Protein AF-H3H9G8-F1 (afdb_monomer)

pLDDT: mean 80.3, std 16.96, range [36.94, 97.06]

Nearest PDB structures (foldseek):
  1cnt-assembly2_3  TM=3.634E-01  e=1.433E+00  Homo sapiens
  4xkt-assembly1_E-2  TM=3.387E-01  e=6.934E+00  Escherichia coli
  4xkt-assembly1_G-2  TM=3.361E-01  e=8.210E+00  Escherichia coli

Mean predicted aligned error: 11.04 Å

Secondary structure (DSSP, 8-state):
-----TT--SHHHHHHHHHHHHHHHHHHHHHHHHHSS--HHHHHHHHHHHHHHHHHHHHHHHHSPPPPPPTTS---TTTTHHHHHHHHHHHHHHHTS-HHHHHHHHHHHHHHHHHHHHHHHHH-THHHHHHHHHHS---TT---GGG-TTSSS--

InterPro domains:
  IPR029485 Cationic amino acid transporter, C-terminal [PF13906] (74-124)

Sequence (155 aa):
MVRMRKESPSLAPKLIGVMVGSAWLAAFLYQIGYSNEGHTWCLVLAIIFLVITVAVCFVMYFKCPQEAQSSENFTAPLVPFIPTIAVLANFYLAAQISYTGIYTSCAWLAASVIFYFCYGYKHSAGRTGWSALMSLPRDSTLRSPMISDKKQLQE

Organism: Phytophthora ramorum (NCBI:txid164328)

Solvent-accessible surface area (backbone atoms only — not comparable to full-atom values): 9208 Å² total; per-residue (Å²): 133,86,82,68,62,92,81,58,71,69,60,57,64,50,50,50,50,52,30,54,52,24,30,43,49,15,25,42,30,36,41,46,18,69,75,66,67,73,39,61,67,37,40,53,51,13,51,52,27,43,50,48,25,54,51,44,45,53,49,43,56,76,70,47,85,78,80,82,83,53,95,90,61,93,72,78,75,63,73,53,58,52,61,51,53,54,53,40,52,52,32,39,56,58,44,69,48,52,71,69,56,50,54,53,50,52,52,51,51,52,52,50,50,52,50,48,53,64,51,37,73,79,67,42,64,69,80,66,46,5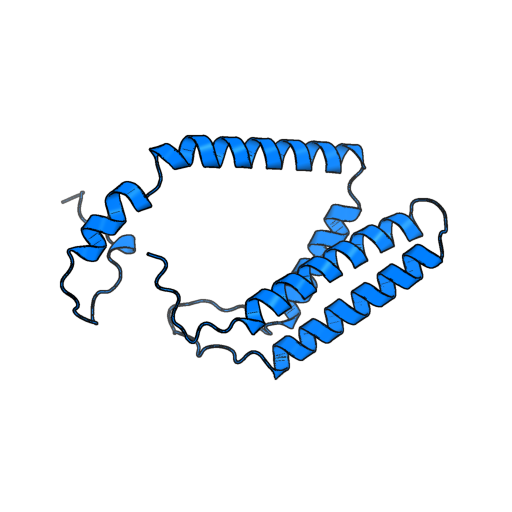1,66,55,61,71,66,51,77,93,58,97,77,72,73,70,68,91,77,62,84,82,79,76,86,82,124

Foldseek 3Di:
DPPDPPPDPPPVVVLVVLLLVLLLLLLQLCLCCPPVDPPVVSNVSSVVSVVSNVVSQVVCVPPPDDDDDDPVDDDDPPPPVVVSVVSNVVSNVLNPDDPVVNVVVVVVVVVVVVVCVVVCVVVPPVVPVPVVVVPDDPDPPDPDCPVPPPPPPPD

Structure (mmCIF, N/CA/C/O backbone):
data_AF-H3H9G8-F1
#
_entry.id   AF-H3H9G8-F1
#
loop_
_atom_site.group_PDB
_atom_site.id
_atom_site.type_symbol
_atom_site.label_atom_id
_atom_site.label_alt_id
_atom_site.label_comp_id
_atom_site.label_asym_id
_atom_site.label_entity_id
_atom_site.label_seq_id
_atom_site.pdbx_PDB_ins_code
_atom_site.Cartn_x
_atom_site.Cartn_y
_atom_site.Cartn_z
_atom_site.occupancy
_atom_site.B_iso_or_equiv
_atom_site.auth_seq_id
_atom_site.auth_comp_id
_atom_site.auth_asym_id
_atom_site.auth_atom_id
_atom_site.pdbx_PDB_model_num
ATOM 1 N N . MET A 1 1 ? -3.513 8.325 28.297 1.00 37.09 1 MET A N 1
ATOM 2 C CA . MET A 1 1 ? -3.936 6.947 28.636 1.00 37.09 1 MET A CA 1
ATOM 3 C C . MET A 1 1 ? -4.709 6.365 27.463 1.00 37.09 1 MET A C 1
ATOM 5 O O . MET A 1 1 ? -5.869 6.696 27.266 1.00 37.09 1 MET A O 1
ATOM 9 N N . VAL A 1 2 ? -4.040 5.556 26.643 1.00 42.97 2 VAL A N 1
ATOM 10 C CA . VAL A 1 2 ? -4.644 4.830 25.520 1.00 42.97 2 VAL A CA 1
ATOM 11 C C . VAL A 1 2 ? -5.421 3.653 26.108 1.00 42.97 2 VAL A C 1
ATOM 13 O O . VAL A 1 2 ? -4.836 2.651 26.509 1.00 42.97 2 VAL A O 1
ATOM 16 N N . ARG A 1 3 ? -6.743 3.788 26.235 1.00 48.00 3 ARG A N 1
ATOM 17 C CA . ARG A 1 3 ? -7.614 2.699 26.694 1.00 48.00 3 ARG A CA 1
ATOM 18 C C . ARG A 1 3 ? -7.929 1.791 25.502 1.00 48.00 3 ARG A C 1
ATOM 20 O O . ARG A 1 3 ? -9.066 1.717 25.054 1.00 48.00 3 ARG A O 1
ATOM 27 N N . MET A 1 4 ? -6.906 1.141 24.946 1.00 48.69 4 MET A N 1
ATOM 28 C CA . MET A 1 4 ? -7.126 0.067 23.974 1.00 48.69 4 MET A CA 1
ATOM 29 C C . MET A 1 4 ? -7.820 -1.066 24.723 1.00 48.69 4 MET A C 1
ATOM 31 O O . 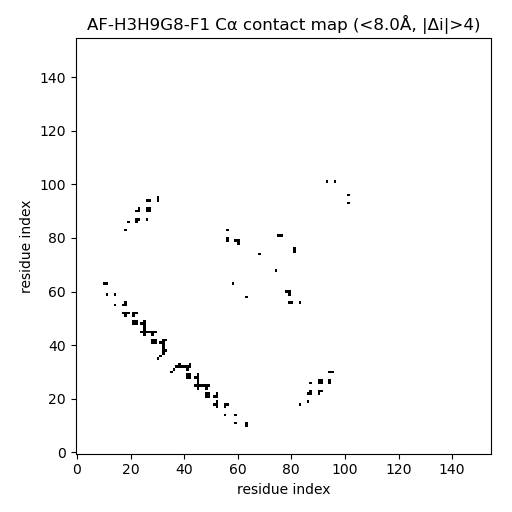MET A 1 4 ? -7.290 -1.585 25.708 1.00 48.69 4 MET A O 1
ATOM 35 N N . ARG A 1 5 ? -9.038 -1.411 24.295 1.00 52.38 5 ARG A N 1
ATOM 36 C CA . ARG A 1 5 ? -9.728 -2.628 24.733 1.00 52.38 5 ARG A CA 1
ATOM 37 C C . ARG A 1 5 ? -8.730 -3.788 24.593 1.00 52.38 5 ARG A C 1
ATOM 39 O O . ARG A 1 5 ? -8.167 -3.965 23.516 1.00 52.38 5 ARG A O 1
ATOM 46 N N . LYS A 1 6 ? -8.480 -4.546 25.672 1.00 53.22 6 LYS A N 1
ATOM 47 C CA . LYS A 1 6 ? -7.522 -5.678 25.677 1.00 53.22 6 LYS A CA 1
ATOM 48 C C . LYS A 1 6 ? -7.853 -6.746 24.622 1.00 53.22 6 LYS A C 1
ATOM 50 O O . LYS A 1 6 ? -6.967 -7.477 24.209 1.00 53.22 6 LYS A O 1
ATOM 55 N N . GLU A 1 7 ? -9.097 -6.768 24.154 1.00 55.94 7 GLU A N 1
ATOM 56 C CA . GLU A 1 7 ? -9.617 -7.659 23.114 1.00 55.94 7 GLU A CA 1
ATOM 57 C C . GLU A 1 7 ? -9.707 -6.990 21.732 1.00 55.94 7 GLU A C 1
ATOM 59 O O . GLU A 1 7 ? -10.529 -7.371 20.905 1.00 55.94 7 GLU A O 1
ATOM 64 N N . SER A 1 8 ? -8.910 -5.948 21.465 1.00 54.44 8 SER A N 1
ATOM 65 C CA . SER A 1 8 ? -8.863 -5.371 20.119 1.00 54.44 8 SER A CA 1
ATOM 66 C C . SER A 1 8 ? -8.328 -6.420 19.133 1.00 54.44 8 SER A C 1
ATOM 68 O O . SER A 1 8 ? -7.264 -6.998 19.399 1.00 54.44 8 SER A O 1
ATOM 70 N N . PRO A 1 9 ? -9.019 -6.686 18.007 1.00 68.12 9 PRO A N 1
ATOM 71 C CA . PRO A 1 9 ? -8.588 -7.670 17.024 1.00 68.12 9 PRO A CA 1
ATOM 72 C C . PRO A 1 9 ? -7.283 -7.201 16.377 1.00 68.12 9 PRO A C 1
ATOM 74 O O . PRO A 1 9 ? -7.278 -6.503 15.371 1.00 68.12 9 PRO A O 1
ATOM 77 N N . SER A 1 10 ? -6.144 -7.587 16.957 1.00 79.38 10 SER A N 1
ATOM 78 C CA . SER A 1 10 ? -4.816 -7.167 16.487 1.00 79.38 10 SER A CA 1
ATOM 79 C C . SER A 1 10 ? -4.425 -7.795 15.146 1.00 79.38 10 SER A C 1
ATOM 81 O O . SER A 1 10 ? -3.498 -7.325 14.489 1.00 79.38 10 SER A O 1
ATOM 83 N N . LEU A 1 11 ? -5.136 -8.849 14.733 1.00 83.12 11 LEU A N 1
ATOM 84 C CA . LEU A 1 11 ? -4.907 -9.563 13.481 1.00 83.12 11 LEU A CA 1
ATOM 85 C C . LEU A 1 11 ? -5.412 -8.778 12.265 1.00 83.12 11 LEU A C 1
ATOM 87 O O . LEU A 1 11 ? -4.690 -8.677 11.279 1.00 83.12 11 LEU A O 1
ATOM 91 N N . ALA A 1 12 ? -6.598 -8.171 12.347 1.00 84.06 12 ALA A N 1
ATOM 92 C CA . ALA A 1 12 ? -7.195 -7.423 11.240 1.00 84.06 12 ALA A CA 1
ATOM 93 C C . ALA A 1 12 ? -6.314 -6.260 10.724 1.00 84.06 12 ALA A C 1
ATOM 95 O O . ALA A 1 12 ? -6.003 -6.252 9.534 1.00 84.06 12 ALA A O 1
ATOM 96 N N . PRO A 1 13 ? -5.817 -5.320 11.559 1.00 89.25 13 PRO A N 1
ATOM 97 C CA . PRO A 1 13 ? -4.976 -4.224 11.077 1.00 89.25 13 PRO A CA 1
ATOM 98 C C . PRO A 1 13 ? -3.631 -4.713 10.528 1.00 89.25 13 PRO A C 1
ATOM 100 O O . PRO A 1 13 ? -3.104 -4.120 9.590 1.00 89.25 13 PRO A O 1
ATOM 103 N N . LYS A 1 14 ? -3.087 -5.819 11.058 1.00 90.69 14 LYS A N 1
ATOM 104 C CA . LYS A 1 14 ? -1.867 -6.436 10.520 1.00 90.69 14 LYS A CA 1
ATOM 105 C C . LYS A 1 14 ? -2.103 -7.004 9.122 1.00 90.69 14 LYS A C 1
ATOM 107 O O . LYS A 1 14 ? -1.318 -6.722 8.224 1.00 90.69 14 LYS A O 1
ATOM 112 N N . LEU A 1 15 ? -3.187 -7.760 8.929 1.00 91.12 15 LEU A N 1
ATOM 113 C CA . LEU A 1 15 ? -3.553 -8.326 7.626 1.00 91.12 15 LEU A CA 1
ATOM 114 C C . LEU A 1 15 ? -3.835 -7.227 6.596 1.00 91.12 15 LEU A C 1
ATOM 116 O O . LEU A 1 15 ? -3.340 -7.313 5.477 1.00 91.12 15 LEU A O 1
ATOM 120 N N . ILE A 1 16 ? -4.532 -6.157 6.993 1.00 92.44 16 ILE A N 1
ATOM 121 C CA . ILE A 1 16 ? -4.757 -4.984 6.136 1.00 92.44 16 ILE A CA 1
ATOM 122 C C . ILE A 1 16 ? -3.421 -4.349 5.735 1.00 92.44 16 ILE A C 1
ATOM 124 O O . ILE A 1 16 ? -3.205 -4.084 4.556 1.00 92.44 16 ILE A O 1
ATOM 128 N N . GLY A 1 17 ? -2.502 -4.148 6.685 1.00 93.69 17 GLY A N 1
ATOM 129 C CA . GLY A 1 17 ? -1.175 -3.598 6.399 1.00 93.69 17 GLY A CA 1
ATOM 130 C C . GLY A 1 17 ? -0.379 -4.455 5.410 1.00 93.69 17 GLY A C 1
ATOM 131 O O . GLY A 1 17 ? 0.178 -3.925 4.450 1.00 93.69 17 GLY A O 1
ATOM 132 N N . VAL A 1 18 ? -0.380 -5.780 5.593 1.00 94.75 18 VAL A N 1
ATOM 133 C CA . VAL A 1 18 ? 0.276 -6.721 4.667 1.00 94.75 18 VAL A CA 1
ATOM 134 C C . VAL A 1 18 ? -0.385 -6.690 3.286 1.00 94.75 18 VAL A C 1
ATOM 136 O O . VAL A 1 18 ? 0.316 -6.659 2.275 1.00 94.75 18 VAL A O 1
ATOM 139 N N . MET A 1 19 ? -1.717 -6.657 3.219 1.00 95.56 19 MET A N 1
ATOM 140 C CA . MET A 1 19 ? -2.464 -6.576 1.960 1.00 95.56 19 MET A CA 1
ATOM 141 C C . MET A 1 19 ? -2.126 -5.294 1.191 1.00 95.56 19 MET A C 1
ATOM 143 O O . MET A 1 19 ? -1.790 -5.356 0.014 1.00 95.56 19 MET A O 1
ATOM 147 N N . VAL A 1 20 ? -2.170 -4.136 1.854 1.00 96.25 20 VAL A N 1
ATOM 148 C CA . VAL A 1 20 ? -1.885 -2.833 1.232 1.00 96.25 20 VAL A CA 1
ATOM 149 C C . VAL A 1 20 ? -0.420 -2.745 0.800 1.00 96.25 20 VAL A C 1
ATOM 151 O O . VAL A 1 20 ? -0.140 -2.318 -0.318 1.00 96.25 20 VAL A O 1
ATOM 154 N N . GLY A 1 21 ? 0.514 -3.192 1.646 1.00 96.44 21 GLY A N 1
ATOM 155 C CA . GLY A 1 21 ? 1.942 -3.194 1.322 1.00 96.44 21 GLY A CA 1
ATOM 156 C C . GLY A 1 21 ? 2.285 -4.117 0.151 1.00 96.44 21 GLY A C 1
ATOM 157 O O . GLY A 1 21 ? 3.010 -3.711 -0.754 1.00 96.44 21 GLY A O 1
ATOM 158 N N . SER A 1 22 ? 1.724 -5.331 0.126 1.00 95.94 22 SER A N 1
ATOM 159 C CA . SER A 1 22 ? 1.906 -6.259 -1.001 1.00 95.94 22 SER A CA 1
ATOM 160 C C . SER A 1 22 ? 1.267 -5.738 -2.291 1.00 95.94 22 SER A C 1
ATOM 162 O O . SER A 1 22 ? 1.899 -5.834 -3.338 1.00 95.94 22 SER A O 1
ATOM 164 N N . ALA A 1 23 ? 0.090 -5.105 -2.224 1.00 96.06 23 ALA A N 1
ATOM 165 C CA . ALA A 1 23 ? -0.562 -4.503 -3.389 1.00 96.06 23 ALA A CA 1
ATOM 166 C C . ALA A 1 23 ? 0.260 -3.345 -3.981 1.00 96.06 23 ALA A C 1
ATOM 168 O O . ALA A 1 23 ? 0.400 -3.243 -5.200 1.00 96.06 23 ALA A O 1
ATOM 169 N N . TRP A 1 24 ? 0.839 -2.498 -3.124 1.00 96.44 24 TRP A N 1
ATOM 170 C CA . TRP A 1 24 ? 1.736 -1.421 -3.546 1.00 96.44 24 TRP A CA 1
ATOM 171 C C . TRP A 1 24 ? 2.990 -1.969 -4.237 1.00 96.44 24 TRP A C 1
ATOM 173 O O . TRP A 1 24 ? 3.313 -1.547 -5.348 1.00 96.44 24 TRP A O 1
ATOM 183 N N . LEU A 1 25 ? 3.655 -2.960 -3.629 1.00 95.75 25 LEU A N 1
ATOM 184 C CA . LEU A 1 25 ? 4.828 -3.610 -4.222 1.00 95.75 25 LEU A CA 1
ATOM 185 C C . LEU A 1 25 ? 4.490 -4.282 -5.556 1.00 95.75 25 LEU A C 1
ATOM 187 O O . LEU A 1 25 ? 5.228 -4.103 -6.520 1.00 95.75 25 LEU A O 1
ATOM 191 N N . ALA A 1 26 ? 3.368 -5.002 -5.640 1.00 95.38 26 ALA A N 1
ATOM 192 C CA . ALA A 1 26 ? 2.924 -5.644 -6.874 1.00 95.38 26 ALA A CA 1
ATOM 193 C C . ALA A 1 26 ? 2.743 -4.626 -8.011 1.00 95.38 26 ALA A C 1
ATOM 195 O O . ALA A 1 26 ? 3.267 -4.835 -9.104 1.00 95.38 26 ALA A O 1
ATOM 196 N N . ALA A 1 27 ? 2.061 -3.506 -7.749 1.00 94.00 27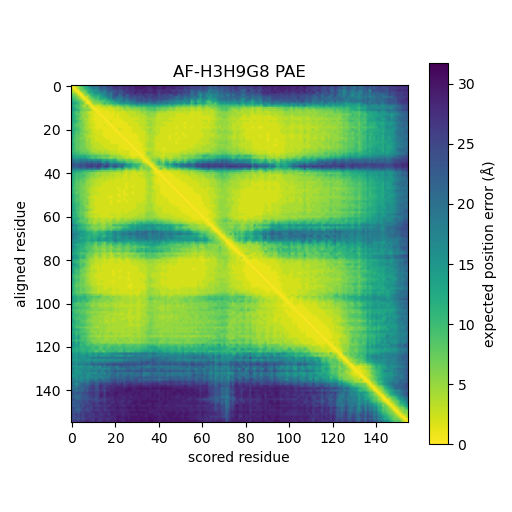 ALA A N 1
ATOM 197 C CA . ALA A 1 27 ? 1.798 -2.476 -8.752 1.00 94.00 27 ALA A CA 1
ATOM 198 C C . ALA A 1 27 ? 3.077 -1.775 -9.245 1.00 94.00 27 ALA A C 1
ATOM 200 O O . ALA A 1 27 ? 3.278 -1.631 -10.452 1.00 94.00 27 ALA A O 1
ATOM 201 N N . PHE A 1 28 ? 3.965 -1.370 -8.331 1.00 92.62 28 PHE A N 1
ATOM 202 C CA . PHE A 1 28 ? 5.201 -0.671 -8.697 1.00 92.62 28 PHE A CA 1
ATOM 203 C C . PHE A 1 28 ? 6.222 -1.600 -9.366 1.00 92.62 28 PHE A C 1
ATOM 205 O O . PHE A 1 28 ? 6.843 -1.209 -10.354 1.00 92.62 28 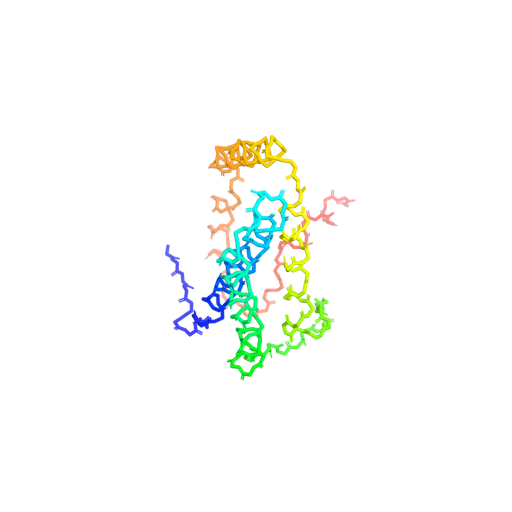PHE A O 1
ATOM 212 N N . LEU A 1 29 ? 6.368 -2.845 -8.895 1.00 93.00 29 LEU A N 1
ATOM 213 C CA . LEU A 1 29 ? 7.252 -3.831 -9.531 1.00 93.00 29 LEU A CA 1
ATOM 214 C C . LEU A 1 29 ? 6.750 -4.238 -10.918 1.00 93.00 29 LEU A C 1
ATOM 216 O O . LEU A 1 29 ? 7.562 -4.411 -11.826 1.00 93.00 29 LEU A O 1
ATOM 220 N N . TYR A 1 30 ? 5.429 -4.344 -11.098 1.00 92.12 30 TYR A N 1
ATOM 221 C CA . TYR A 1 30 ? 4.830 -4.577 -12.409 1.00 92.12 30 TYR A CA 1
ATOM 222 C C . TYR A 1 30 ? 5.176 -3.445 -13.382 1.00 92.12 30 TYR A C 1
ATOM 224 O O . TYR A 1 30 ? 5.641 -3.711 -14.489 1.00 92.12 30 TYR A O 1
ATOM 232 N N . GLN A 1 31 ? 5.023 -2.187 -12.955 1.00 90.44 31 GLN A N 1
ATOM 233 C CA . GLN A 1 31 ? 5.333 -1.039 -13.806 1.00 90.44 31 GLN A CA 1
ATOM 234 C C . GLN A 1 31 ? 6.821 -0.972 -14.173 1.00 90.44 31 GLN A C 1
ATOM 236 O O . GLN A 1 31 ? 7.154 -0.765 -15.340 1.00 90.44 31 GLN A O 1
ATOM 241 N N . ILE A 1 32 ? 7.715 -1.188 -13.202 1.00 87.94 32 ILE A N 1
ATOM 242 C CA . ILE A 1 32 ? 9.166 -1.204 -13.436 1.00 87.94 32 ILE A CA 1
ATOM 243 C C . ILE A 1 32 ? 9.542 -2.346 -14.392 1.00 87.94 32 ILE A C 1
ATOM 245 O O . ILE A 1 32 ? 10.310 -2.134 -15.327 1.00 87.94 32 ILE A O 1
ATOM 249 N N . GLY A 1 33 ? 8.980 -3.542 -14.192 1.00 87.12 33 GLY A N 1
ATOM 250 C CA . GLY A 1 33 ? 9.264 -4.713 -15.023 1.00 87.12 33 GLY A CA 1
ATOM 251 C C . GLY A 1 33 ? 8.726 -4.612 -16.453 1.00 87.12 33 GLY A C 1
ATOM 252 O O . GLY A 1 33 ? 9.363 -5.121 -17.373 1.00 87.12 33 GLY A O 1
ATOM 253 N N . TYR A 1 34 ? 7.577 -3.959 -16.654 1.00 84.12 34 TYR A N 1
ATOM 254 C CA . TYR A 1 34 ? 6.943 -3.841 -17.971 1.00 84.12 34 TYR A CA 1
ATOM 255 C C . TYR A 1 34 ? 7.441 -2.628 -18.773 1.00 84.12 34 TYR A C 1
ATOM 257 O O . TYR A 1 34 ? 7.695 -2.749 -19.969 1.00 84.12 34 TYR A O 1
ATOM 265 N N . SER A 1 35 ? 7.597 -1.461 -18.135 1.00 76.81 35 SER A N 1
ATOM 266 C CA . SER A 1 35 ? 7.852 -0.189 -18.833 1.00 76.81 35 SER A CA 1
ATOM 267 C C . SER A 1 35 ? 9.327 0.213 -18.916 1.00 76.81 35 SER A C 1
ATOM 269 O O . SER A 1 35 ? 9.668 1.049 -19.748 1.00 76.81 35 SER A O 1
ATOM 271 N N . ASN A 1 36 ? 10.190 -0.319 -18.047 1.00 68.19 36 ASN A N 1
ATOM 272 C CA . ASN A 1 36 ? 11.496 0.271 -17.733 1.00 68.19 36 ASN A CA 1
ATOM 273 C C . ASN A 1 36 ? 12.687 -0.643 -18.092 1.00 68.19 36 ASN A C 1
ATOM 275 O O . ASN A 1 36 ? 13.730 -0.548 -17.461 1.00 68.19 36 ASN A O 1
ATOM 279 N N . GLU A 1 37 ? 12.514 -1.488 -19.117 1.00 67.50 37 GLU A N 1
ATOM 280 C CA . GLU A 1 37 ? 13.431 -2.545 -19.592 1.00 67.50 37 GLU A CA 1
ATOM 281 C C . GLU A 1 37 ? 13.312 -3.892 -18.853 1.00 67.50 37 GLU A C 1
ATOM 283 O O . GLU A 1 37 ? 14.070 -4.205 -17.943 1.00 67.50 37 GLU A O 1
ATOM 288 N N . GLY A 1 38 ? 12.362 -4.727 -19.300 1.00 62.38 38 GLY A N 1
ATOM 289 C CA . GLY A 1 38 ? 12.505 -6.180 -19.527 1.00 62.38 38 GLY A CA 1
ATOM 290 C C . GLY A 1 38 ? 13.015 -7.095 -18.408 1.00 62.38 38 GLY A C 1
ATOM 291 O O . GLY A 1 38 ? 13.312 -8.264 -18.665 1.00 62.38 38 GLY A O 1
ATOM 292 N N . HIS A 1 39 ? 13.148 -6.618 -17.177 1.00 78.25 39 HIS A N 1
ATOM 293 C CA . HIS A 1 39 ? 13.629 -7.407 -16.059 1.00 78.25 39 HIS A CA 1
ATOM 294 C C . HIS A 1 39 ? 12.562 -8.415 -15.627 1.00 78.25 39 HIS A C 1
ATOM 296 O O . HIS A 1 39 ? 11.707 -8.144 -14.784 1.00 78.25 39 HIS A O 1
ATOM 302 N N . THR A 1 40 ? 12.641 -9.618 -16.198 1.00 84.88 40 THR A N 1
ATOM 303 C CA . THR A 1 40 ? 11.749 -10.749 -15.901 1.00 84.88 40 THR A CA 1
ATOM 304 C C . THR A 1 40 ? 11.665 -11.044 -14.404 1.00 84.88 40 THR A C 1
ATOM 306 O O . THR A 1 40 ? 10.599 -11.404 -13.912 1.00 84.88 40 THR A O 1
ATOM 309 N N . TRP A 1 41 ? 12.747 -10.810 -13.655 1.00 88.62 41 TRP A N 1
ATOM 310 C CA . TRP A 1 41 ? 12.772 -10.958 -12.200 1.00 88.62 41 TRP A CA 1
ATOM 311 C C . TRP A 1 41 ? 11.802 -10.000 -11.483 1.00 88.62 41 TRP A C 1
ATOM 313 O O . TRP A 1 41 ? 11.119 -10.427 -10.554 1.00 88.62 41 TRP A O 1
ATOM 323 N N . CYS A 1 42 ? 11.660 -8.749 -11.942 1.00 90.75 42 CYS A N 1
ATOM 324 C CA . CYS A 1 42 ? 10.687 -7.794 -11.395 1.00 90.75 42 CYS A CA 1
ATOM 325 C C . CYS A 1 42 ? 9.249 -8.259 -11.634 1.00 90.75 42 CYS A C 1
ATOM 327 O O . CYS A 1 42 ? 8.413 -8.155 -10.738 1.00 90.75 42 CYS A O 1
ATOM 329 N N . LEU A 1 43 ? 8.963 -8.815 -12.816 1.00 90.19 43 LEU A N 1
ATOM 330 C CA . LEU A 1 43 ? 7.636 -9.348 -13.137 1.00 90.19 43 LEU A CA 1
ATOM 331 C C . LEU A 1 43 ? 7.307 -10.585 -12.296 1.00 90.19 43 LEU A C 1
ATOM 333 O O . LEU A 1 43 ? 6.200 -10.688 -11.771 1.00 90.19 43 LEU A O 1
ATOM 337 N N . VAL A 1 44 ? 8.270 -11.493 -12.108 1.00 92.88 44 VAL A N 1
ATOM 338 C CA . VAL A 1 44 ? 8.099 -12.658 -11.226 1.00 92.88 44 VAL A CA 1
ATOM 339 C C . VAL A 1 44 ? 7.798 -12.206 -9.796 1.00 92.88 44 VAL A C 1
ATOM 341 O O . VAL A 1 44 ? 6.851 -12.703 -9.187 1.00 92.88 44 VAL A O 1
ATOM 344 N N . LEU A 1 45 ? 8.533 -11.219 -9.271 1.00 93.69 45 LEU A N 1
ATOM 345 C CA . LEU A 1 45 ? 8.250 -10.656 -7.948 1.00 93.69 45 LEU A CA 1
ATOM 346 C C . LEU A 1 45 ? 6.874 -9.983 -7.882 1.00 93.69 45 LEU A C 1
ATOM 348 O O . LEU A 1 45 ? 6.153 -10.186 -6.906 1.00 93.69 45 LEU A O 1
ATOM 352 N N . ALA A 1 46 ? 6.476 -9.233 -8.911 1.00 93.88 46 ALA A N 1
ATOM 353 C CA . ALA A 1 46 ? 5.157 -8.607 -8.973 1.00 93.88 46 ALA A CA 1
ATOM 354 C C . ALA A 1 46 ? 4.027 -9.647 -8.898 1.00 93.88 46 ALA A C 1
ATOM 356 O O . ALA A 1 46 ? 3.073 -9.466 -8.140 1.00 93.88 46 ALA A O 1
ATOM 357 N N . ILE A 1 47 ? 4.165 -10.768 -9.616 1.00 94.31 47 ILE A N 1
ATOM 358 C CA . ILE A 1 47 ? 3.212 -11.886 -9.568 1.00 94.31 47 ILE A CA 1
ATOM 359 C C . ILE A 1 47 ? 3.178 -12.507 -8.167 1.00 94.31 47 ILE A C 1
ATOM 361 O O . ILE A 1 47 ? 2.094 -12.746 -7.638 1.00 94.31 47 ILE A O 1
ATOM 365 N N . ILE A 1 48 ? 4.334 -12.724 -7.531 1.00 96.44 48 ILE A N 1
ATOM 366 C CA . ILE A 1 48 ? 4.403 -13.259 -6.162 1.00 96.44 48 ILE A CA 1
ATOM 367 C C . ILE A 1 48 ? 3.654 -12.343 -5.186 1.00 96.44 48 ILE A C 1
ATOM 369 O O . ILE A 1 48 ? 2.817 -12.819 -4.417 1.00 96.44 48 ILE A O 1
ATOM 373 N N . PHE A 1 49 ? 3.898 -11.031 -5.232 1.00 96.06 49 PHE A N 1
ATOM 374 C CA . PHE A 1 49 ? 3.203 -10.081 -4.362 1.00 96.06 49 PHE A CA 1
ATOM 375 C C . PHE A 1 49 ? 1.702 -10.003 -4.653 1.00 96.06 49 PHE A C 1
ATOM 377 O O . PHE A 1 49 ? 0.918 -9.926 -3.710 1.00 96.06 49 PHE A O 1
ATOM 384 N N . LEU A 1 50 ? 1.289 -10.113 -5.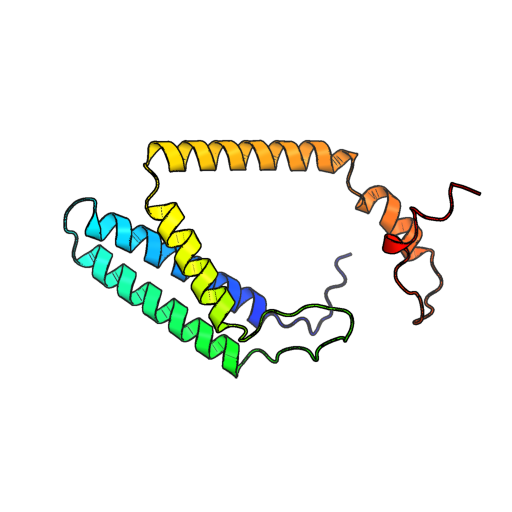917 1.00 95.50 50 LEU A N 1
ATOM 385 C CA . LEU A 1 50 ? -0.123 -10.175 -6.293 1.00 95.50 50 LEU A CA 1
ATOM 386 C C . LEU A 1 50 ? -0.807 -11.430 -5.726 1.00 95.50 50 LEU A C 1
ATOM 388 O O . LEU A 1 50 ? -1.890 -11.333 -5.146 1.00 95.50 50 LEU A O 1
ATOM 392 N N . VAL A 1 51 ? -0.156 -12.593 -5.812 1.00 96.69 51 VAL A N 1
ATOM 393 C CA . VAL A 1 51 ? -0.652 -13.838 -5.202 1.00 96.69 51 VAL A CA 1
ATOM 394 C C . VAL A 1 51 ? -0.759 -13.692 -3.682 1.00 96.69 51 VAL A C 1
ATOM 396 O O . VAL A 1 51 ? -1.765 -14.105 -3.106 1.00 96.69 51 VAL A O 1
ATOM 399 N N . ILE A 1 52 ? 0.219 -13.054 -3.030 1.00 96.06 52 ILE A N 1
ATOM 400 C CA . ILE A 1 52 ? 0.161 -12.754 -1.591 1.00 96.06 52 ILE A CA 1
ATOM 401 C C . ILE A 1 52 ? -1.035 -11.850 -1.272 1.00 96.06 52 ILE A C 1
ATOM 403 O O . ILE A 1 52 ? -1.778 -12.148 -0.337 1.00 96.06 52 ILE A O 1
ATOM 407 N N . THR A 1 53 ? -1.269 -10.783 -2.040 1.00 94.88 53 THR A N 1
ATOM 408 C CA . THR A 1 53 ? -2.423 -9.890 -1.842 1.00 94.88 53 THR A CA 1
ATOM 409 C C . THR A 1 53 ? -3.744 -10.656 -1.926 1.00 94.88 53 THR A C 1
ATOM 411 O O . THR A 1 53 ? -4.601 -10.504 -1.051 1.00 94.88 53 THR A O 1
ATOM 414 N N . VAL A 1 54 ? -3.900 -11.520 -2.934 1.00 95.19 54 VAL A N 1
ATOM 415 C CA . VAL A 1 54 ? -5.099 -12.355 -3.100 1.00 95.19 54 VAL A CA 1
ATOM 416 C C . VAL A 1 54 ? -5.238 -13.345 -1.940 1.00 95.19 54 VAL A C 1
ATOM 418 O O . VAL A 1 54 ? -6.310 -13.445 -1.344 1.00 95.19 54 VAL A O 1
ATOM 421 N N . ALA A 1 55 ? -4.158 -14.027 -1.554 1.00 95.31 55 ALA A N 1
ATOM 422 C CA . ALA A 1 55 ? -4.166 -14.967 -0.436 1.00 95.31 55 ALA A CA 1
ATOM 423 C C . ALA A 1 55 ? -4.558 -14.283 0.884 1.00 95.31 55 ALA A C 1
ATOM 425 O O . ALA A 1 55 ? -5.393 -14.803 1.624 1.00 95.31 55 ALA A O 1
ATOM 426 N N . VAL A 1 56 ? -4.017 -13.094 1.165 1.00 93.50 56 VAL A N 1
ATOM 427 C CA . VAL A 1 56 ? -4.364 -12.313 2.362 1.00 93.50 56 VAL A CA 1
ATOM 428 C C . VAL A 1 56 ? -5.826 -11.865 2.331 1.00 93.50 56 VAL A C 1
ATOM 430 O O . VAL A 1 56 ? -6.479 -11.915 3.371 1.00 93.50 56 VAL A O 1
ATOM 433 N N . CYS A 1 57 ? -6.371 -11.503 1.165 1.00 92.88 57 CYS A N 1
ATOM 434 C CA . CYS A 1 57 ? -7.795 -11.187 1.009 1.00 92.88 57 CYS A CA 1
ATOM 435 C C . CYS A 1 57 ? -8.687 -12.376 1.418 1.00 92.88 57 CYS A C 1
ATOM 437 O O . CYS A 1 57 ? -9.599 -12.217 2.232 1.00 92.88 57 CYS A O 1
ATOM 439 N N . PHE A 1 58 ? -8.369 -13.589 0.951 1.00 93.56 58 PHE A N 1
ATOM 440 C CA . PHE A 1 58 ? -9.079 -14.803 1.372 1.00 93.56 58 PHE A CA 1
ATOM 441 C C . PHE A 1 58 ? -8.893 -15.103 2.864 1.00 93.56 58 PHE A C 1
ATOM 443 O O . PHE A 1 58 ? -9.856 -15.431 3.554 1.00 93.56 58 PHE A O 1
ATOM 450 N N . VAL A 1 59 ? -7.679 -14.946 3.399 1.00 91.69 59 VAL A N 1
ATOM 451 C CA . VAL A 1 59 ? -7.421 -15.117 4.838 1.00 91.69 59 VAL A CA 1
ATOM 452 C C . VAL A 1 59 ? -8.253 -14.137 5.666 1.00 91.69 59 VAL A C 1
ATOM 454 O O . VAL A 1 59 ? -8.807 -14.537 6.689 1.00 91.69 59 VAL A O 1
ATOM 457 N N . MET A 1 60 ? -8.382 -12.882 5.230 1.00 88.94 60 MET A N 1
ATOM 458 C CA . MET A 1 60 ? -9.252 -11.899 5.876 1.00 88.94 60 MET A CA 1
ATOM 459 C C . MET A 1 60 ? -10.716 -12.330 5.819 1.00 88.94 60 MET A C 1
ATOM 461 O O . MET A 1 60 ? -11.383 -12.285 6.847 1.00 88.94 60 MET A O 1
ATOM 465 N N . TYR A 1 61 ? -11.196 -12.807 4.669 1.00 89.19 61 TYR A N 1
ATOM 466 C CA . TYR A 1 61 ? -12.574 -13.282 4.526 1.00 89.19 61 TYR A CA 1
ATOM 467 C C . TYR A 1 61 ? -12.911 -14.422 5.503 1.00 89.19 61 TYR A C 1
ATOM 469 O O . TYR A 1 61 ? -13.972 -14.410 6.119 1.00 89.19 61 TYR A O 1
ATOM 477 N N . PHE A 1 62 ? -11.998 -15.379 5.700 1.00 87.94 62 PHE A N 1
A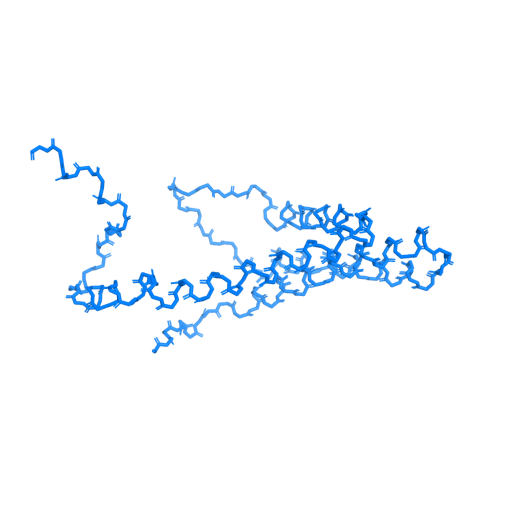TOM 478 C CA . PHE A 1 62 ? -12.246 -16.523 6.587 1.00 87.94 62 PHE A CA 1
ATOM 479 C C . PHE A 1 62 ? -11.946 -16.260 8.068 1.00 87.94 62 PHE A C 1
ATOM 481 O O . PHE A 1 62 ? -12.576 -16.870 8.931 1.00 87.94 62 PHE A O 1
ATOM 488 N N . LYS A 1 63 ? -10.952 -15.422 8.393 1.00 84.75 63 LYS A N 1
ATOM 489 C CA . LYS A 1 63 ? -10.464 -15.257 9.778 1.00 84.75 63 LYS A CA 1
ATOM 490 C C . LYS A 1 63 ? -10.922 -13.967 10.453 1.00 84.75 63 LYS A C 1
ATOM 492 O O . LYS A 1 63 ? -10.793 -13.873 11.673 1.00 84.75 63 LYS A O 1
ATOM 497 N N . CYS A 1 64 ? -11.403 -12.974 9.707 1.00 81.81 64 CYS A N 1
ATOM 498 C CA . CYS A 1 64 ? -11.889 -11.723 10.281 1.00 81.81 64 CYS A CA 1
ATOM 499 C C . CYS A 1 64 ? -13.424 -11.723 10.288 1.00 81.81 64 CYS A C 1
ATOM 501 O O . CYS A 1 64 ? -14.022 -11.535 9.230 1.00 81.81 64 CYS A O 1
ATOM 503 N N . PRO A 1 65 ? -14.071 -11.923 11.452 1.00 75.56 65 PRO A N 1
ATOM 504 C CA . PRO A 1 65 ? -15.520 -11.817 11.543 1.00 75.56 65 PRO A CA 1
ATOM 505 C C . PRO A 1 65 ? -15.951 -10.387 11.207 1.00 75.56 65 PRO A C 1
ATOM 507 O O . PRO A 1 65 ? -15.340 -9.417 11.660 1.00 75.56 65 PRO A O 1
ATOM 510 N N . GLN A 1 66 ? -16.992 -10.265 10.388 1.00 74.69 66 GLN A N 1
ATOM 511 C CA . GLN A 1 66 ? -17.576 -8.975 10.054 1.00 74.69 66 GLN A CA 1
ATOM 512 C C . GLN A 1 66 ? -18.613 -8.610 11.117 1.00 74.69 66 GLN A C 1
ATOM 514 O O . GLN A 1 66 ? -19.512 -9.399 11.404 1.00 74.69 66 GLN A O 1
ATOM 519 N N . GLU A 1 67 ? -18.471 -7.426 11.713 1.00 72.19 67 GLU A N 1
ATOM 520 C CA . GLU A 1 67 ? -19.413 -6.936 12.721 1.00 72.19 67 GLU A CA 1
ATOM 521 C C . GLU A 1 67 ? -20.828 -6.804 12.140 1.00 72.19 67 GLU A C 1
ATOM 523 O O . GLU A 1 67 ? -21.023 -6.442 10.969 1.00 72.19 67 GLU A O 1
ATOM 528 N N . ALA A 1 68 ? -21.818 -7.110 12.981 1.00 64.44 68 ALA A N 1
ATOM 529 C CA . ALA A 1 68 ? -23.224 -7.046 12.613 1.00 64.44 68 ALA A CA 1
ATOM 530 C C . ALA A 1 68 ? -23.616 -5.615 12.216 1.00 64.44 68 ALA A C 1
ATOM 532 O O . ALA A 1 68 ? -23.216 -4.627 12.831 1.00 64.44 68 ALA A O 1
ATOM 533 N N . GLN A 1 69 ? -24.407 -5.524 11.153 1.00 64.81 69 GLN A N 1
ATOM 534 C CA . GLN A 1 69 ? -24.784 -4.268 10.520 1.00 64.81 69 GLN A CA 1
ATOM 535 C C . GLN A 1 69 ? -25.683 -3.446 11.454 1.00 64.81 69 GLN A C 1
ATOM 537 O O . GLN A 1 69 ? -26.772 -3.887 11.818 1.00 64.81 69 GLN A O 1
ATOM 542 N N . SER A 1 70 ? -25.262 -2.235 11.823 1.00 70.06 70 SER A N 1
ATOM 543 C CA . SER A 1 70 ? -26.166 -1.251 12.425 1.00 70.06 70 SER A CA 1
ATOM 544 C C . SER A 1 70 ? -27.026 -0.626 11.326 1.00 70.06 70 SER A C 1
ATOM 546 O O . SER A 1 70 ? -26.472 -0.158 10.331 1.00 70.06 70 SER A O 1
ATOM 548 N N . SER A 1 71 ? -28.343 -0.545 11.522 1.00 69.44 71 SER A N 1
ATOM 549 C CA . SER A 1 71 ? -29.298 -0.013 10.533 1.00 69.44 71 SER A CA 1
ATOM 550 C C . SER A 1 71 ? -29.045 1.441 10.110 1.00 69.44 71 SER A C 1
ATOM 552 O O . SER A 1 71 ? -29.568 1.867 9.086 1.00 69.44 71 SER A O 1
ATOM 554 N N . GLU A 1 72 ? -28.241 2.196 10.866 1.00 77.06 72 GLU A N 1
ATOM 555 C CA . GLU A 1 72 ? -27.896 3.591 10.560 1.00 77.06 72 GLU A CA 1
ATOM 556 C C . GLU A 1 72 ? -26.623 3.754 9.702 1.00 77.06 72 GLU A C 1
ATOM 558 O O . GLU A 1 72 ? -26.336 4.869 9.272 1.00 77.06 72 GLU A O 1
ATOM 563 N N . ASN A 1 73 ? -25.861 2.684 9.420 1.00 77.56 73 ASN A N 1
ATOM 564 C CA . ASN A 1 73 ? -24.581 2.784 8.703 1.00 77.56 73 ASN A CA 1
ATOM 565 C C . ASN A 1 73 ? -24.604 2.071 7.3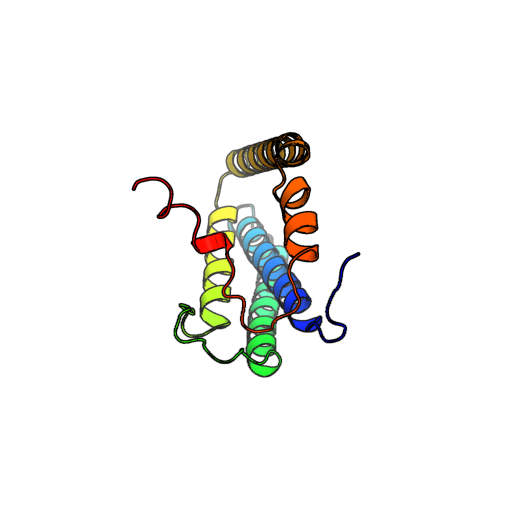46 1.00 77.56 73 ASN A C 1
ATOM 567 O O . ASN A 1 73 ? -25.040 0.928 7.226 1.00 77.56 73 ASN A O 1
ATOM 571 N N . PHE A 1 74 ? -24.066 2.740 6.323 1.00 78.88 74 PHE A N 1
ATOM 572 C CA . PHE A 1 74 ? -23.809 2.131 5.021 1.00 78.88 74 PHE A CA 1
ATOM 573 C C . PHE A 1 74 ? -22.543 1.267 5.076 1.00 78.88 74 PHE A C 1
ATOM 575 O O . PHE A 1 74 ? -21.488 1.735 5.510 1.00 78.88 74 PHE A O 1
ATOM 582 N N . THR A 1 75 ? -22.629 0.040 4.562 1.00 76.62 75 THR A N 1
ATOM 583 C CA . THR A 1 75 ? -21.487 -0.874 4.437 1.00 76.62 75 THR A CA 1
ATOM 584 C C . THR A 1 75 ? -21.288 -1.263 2.983 1.00 76.62 75 THR A C 1
ATOM 586 O O . THR A 1 75 ? -22.243 -1.555 2.264 1.00 76.62 75 THR A O 1
ATOM 589 N N . ALA A 1 76 ? -20.026 -1.297 2.551 1.00 80.75 76 ALA A N 1
ATOM 590 C CA . ALA A 1 76 ? -19.680 -1.767 1.220 1.00 80.75 76 ALA A CA 1
ATOM 591 C C . ALA A 1 76 ? -20.126 -3.232 1.033 1.00 80.75 76 ALA A C 1
ATOM 593 O O . ALA A 1 76 ? -19.856 -4.069 1.901 1.00 80.75 76 ALA A O 1
ATOM 594 N N . PRO A 1 77 ? -20.779 -3.578 -0.088 1.00 82.94 77 PRO A N 1
ATOM 595 C CA . PRO A 1 77 ? -21.080 -4.969 -0.392 1.00 82.94 77 PRO A CA 1
ATOM 596 C C . PRO A 1 77 ? -19.777 -5.746 -0.648 1.00 82.94 77 PRO A C 1
ATOM 598 O O . PRO A 1 77 ? -18.818 -5.202 -1.194 1.00 82.94 77 PRO A O 1
ATOM 601 N N . LEU A 1 78 ? -19.753 -7.033 -0.278 1.00 85.50 78 LEU A N 1
ATOM 602 C CA . LEU A 1 78 ? -18.659 -7.972 -0.586 1.00 85.50 78 LEU A CA 1
ATOM 603 C C . LEU A 1 78 ? -17.279 -7.577 -0.013 1.00 85.50 78 LEU A C 1
ATOM 605 O O . LEU A 1 78 ? -16.247 -7.705 -0.677 1.00 85.50 78 LEU A O 1
ATOM 609 N N . VAL A 1 79 ? -17.239 -7.120 1.241 1.00 86.62 79 VAL A N 1
ATOM 610 C CA . VAL A 1 79 ? -15.983 -7.006 2.004 1.00 86.62 79 VAL A CA 1
ATOM 611 C C . VAL A 1 79 ? -15.435 -8.419 2.262 1.00 86.62 79 VAL A C 1
ATOM 613 O O . VAL A 1 79 ? -16.210 -9.292 2.649 1.00 86.62 79 VAL A O 1
ATOM 616 N N . PRO A 1 80 ? -14.128 -8.684 2.065 1.00 89.06 80 PRO A N 1
ATOM 617 C CA . PRO A 1 80 ? -13.033 -7.750 1.770 1.00 89.06 80 PRO A CA 1
ATOM 618 C C . PRO A 1 80 ? -12.679 -7.577 0.278 1.00 89.06 80 PRO A C 1
ATOM 620 O O . PRO A 1 80 ? -11.809 -6.769 -0.033 1.00 89.06 80 PRO A O 1
ATOM 623 N N . PHE A 1 81 ? -13.347 -8.276 -0.644 1.00 91.88 81 PHE A N 1
ATOM 624 C CA . PHE A 1 81 ? -12.965 -8.345 -2.063 1.00 91.88 81 PHE A CA 1
ATOM 625 C C . PHE A 1 81 ? -13.016 -6.998 -2.792 1.00 91.88 81 PHE A C 1
ATOM 627 O O . PHE A 1 81 ? -12.043 -6.612 -3.442 1.00 91.88 81 PHE A O 1
ATOM 634 N N . ILE A 1 82 ? -14.128 -6.266 -2.667 1.00 92.50 82 ILE A N 1
ATOM 635 C CA . ILE A 1 82 ? -14.293 -4.964 -3.335 1.00 92.50 82 ILE A CA 1
ATOM 636 C C . ILE A 1 82 ? -13.237 -3.953 -2.850 1.00 92.50 82 ILE A C 1
ATOM 638 O O . ILE A 1 82 ? -12.553 -3.368 -3.695 1.00 92.50 82 ILE A O 1
ATOM 642 N N . PRO A 1 83 ? -13.011 -3.784 -1.529 1.00 92.31 83 PRO A N 1
ATOM 643 C CA . PRO A 1 83 ? -11.897 -2.983 -1.030 1.00 92.31 83 PRO A CA 1
ATOM 644 C C . PRO A 1 83 ? -10.522 -3.408 -1.565 1.00 92.31 83 PRO A C 1
ATOM 646 O O . PRO A 1 83 ? -9.721 -2.543 -1.913 1.00 92.31 83 PRO A O 1
ATOM 649 N N . THR A 1 84 ? -10.232 -4.710 -1.668 1.00 93.44 84 THR A N 1
ATOM 650 C CA . THR A 1 84 ? -8.941 -5.189 -2.194 1.00 93.44 84 THR A CA 1
ATOM 651 C C . THR A 1 84 ? -8.735 -4.785 -3.655 1.00 93.44 84 THR A C 1
ATOM 653 O O . THR A 1 84 ? -7.661 -4.292 -4.003 1.00 93.44 84 THR A O 1
ATOM 656 N N . ILE A 1 85 ? -9.760 -4.931 -4.501 1.00 94.62 85 ILE A N 1
ATOM 657 C CA . ILE A 1 85 ? -9.696 -4.523 -5.914 1.00 94.62 85 ILE A CA 1
ATOM 658 C C . ILE A 1 85 ? -9.487 -3.009 -6.027 1.00 94.62 85 ILE A C 1
ATOM 660 O O . ILE A 1 85 ? -8.650 -2.565 -6.811 1.00 94.62 85 ILE A O 1
ATOM 664 N N . ALA A 1 86 ? -10.192 -2.217 -5.213 1.00 95.06 86 ALA A N 1
ATOM 665 C CA . ALA A 1 86 ? -10.049 -0.762 -5.204 1.00 95.06 86 ALA A CA 1
ATOM 666 C C . ALA A 1 86 ? -8.622 -0.318 -4.835 1.00 95.06 86 ALA A C 1
ATOM 668 O O . ALA A 1 86 ? -8.062 0.571 -5.475 1.00 95.06 86 ALA A O 1
ATOM 669 N N . VAL A 1 87 ? -8.004 -0.965 -3.840 1.00 95.94 87 VAL A N 1
ATOM 670 C CA . VAL A 1 87 ? -6.607 -0.700 -3.459 1.00 95.94 87 VAL A CA 1
ATOM 671 C C . VAL A 1 87 ? -5.646 -1.052 -4.598 1.00 95.94 87 VAL A C 1
ATOM 673 O O . VAL A 1 87 ? -4.761 -0.255 -4.909 1.00 95.94 87 VAL A O 1
ATOM 676 N N . LEU A 1 88 ? -5.831 -2.208 -5.244 1.00 95.12 88 LEU A N 1
ATOM 677 C CA . LEU A 1 88 ? -4.977 -2.640 -6.353 1.00 95.12 88 LEU A CA 1
ATOM 678 C C . LEU A 1 88 ? -5.069 -1.674 -7.543 1.00 95.12 88 LEU A C 1
ATOM 680 O O . LEU A 1 88 ? -4.042 -1.252 -8.070 1.00 95.12 88 LEU A O 1
ATOM 684 N N . ALA A 1 89 ? -6.286 -1.277 -7.921 1.00 96.00 89 ALA A N 1
ATOM 685 C CA . ALA A 1 89 ? -6.519 -0.318 -8.995 1.00 96.00 89 ALA A CA 1
ATOM 686 C C . ALA A 1 89 ? -5.878 1.045 -8.688 1.00 96.00 89 ALA A C 1
ATOM 688 O O . ALA A 1 89 ? -5.176 1.596 -9.534 1.00 96.00 89 ALA A O 1
ATOM 689 N N . ASN A 1 90 ? -6.046 1.561 -7.467 1.00 95.81 90 ASN A N 1
ATOM 690 C CA . ASN A 1 90 ? -5.459 2.842 -7.070 1.00 95.81 90 ASN A CA 1
ATOM 691 C C . ASN A 1 90 ? -3.928 2.822 -7.121 1.00 95.81 90 ASN A C 1
ATOM 693 O O . ASN A 1 90 ? -3.325 3.763 -7.636 1.00 95.81 90 ASN A O 1
ATOM 697 N N . PHE A 1 91 ? -3.285 1.761 -6.624 1.00 95.50 91 PHE A N 1
ATOM 698 C CA . PHE A 1 91 ? -1.828 1.662 -6.705 1.00 95.50 91 PHE A CA 1
ATOM 699 C C . PHE A 1 91 ? -1.327 1.437 -8.126 1.00 95.50 91 PHE A C 1
ATOM 701 O O . PHE A 1 91 ? -0.288 1.986 -8.479 1.00 95.50 91 PHE A O 1
ATOM 708 N N . TYR A 1 92 ? -2.062 0.693 -8.951 1.00 93.38 92 TYR A N 1
ATOM 709 C CA . TYR A 1 92 ? -1.731 0.535 -10.365 1.00 93.38 92 TYR A CA 1
ATOM 710 C C . TYR A 1 92 ? -1.773 1.872 -11.114 1.00 93.38 92 TYR A C 1
ATOM 712 O O . TYR A 1 92 ? -0.852 2.187 -11.865 1.00 93.38 92 TYR A O 1
ATOM 720 N N . LEU A 1 93 ? -2.798 2.693 -10.868 1.00 93.06 93 LEU A N 1
ATOM 721 C CA . LEU A 1 93 ? -2.881 4.043 -11.429 1.00 93.06 93 LEU A CA 1
ATOM 722 C C . LEU A 1 93 ? -1.757 4.943 -10.905 1.00 93.06 93 LEU A C 1
ATOM 724 O O . LEU A 1 93 ? -1.135 5.657 -11.685 1.00 93.06 93 LEU A O 1
ATOM 728 N N . ALA A 1 94 ? -1.458 4.881 -9.605 1.00 93.19 94 ALA A N 1
ATOM 729 C CA . ALA A 1 94 ? -0.362 5.646 -9.016 1.00 93.19 94 ALA A CA 1
ATOM 730 C C . ALA A 1 94 ? 1.006 5.256 -9.604 1.00 93.19 94 ALA A C 1
ATOM 732 O O . ALA A 1 94 ? 1.836 6.129 -9.846 1.00 93.19 94 ALA A O 1
ATOM 733 N N . ALA A 1 95 ? 1.229 3.965 -9.865 1.00 91.69 95 ALA A N 1
ATOM 734 C CA . ALA A 1 95 ? 2.460 3.463 -10.464 1.00 91.69 95 ALA A CA 1
ATOM 735 C C . ALA A 1 95 ? 2.646 3.933 -11.918 1.00 91.69 95 ALA A C 1
ATOM 737 O O . ALA A 1 95 ? 3.779 4.104 -12.351 1.00 91.69 95 ALA A O 1
ATOM 738 N N . GLN A 1 96 ? 1.566 4.187 -12.663 1.00 91.88 96 GLN A N 1
ATOM 739 C CA . GLN A 1 96 ? 1.639 4.668 -14.049 1.00 91.88 96 GLN A CA 1
ATOM 740 C C . GLN A 1 96 ? 2.003 6.151 -14.198 1.00 91.88 96 GLN A C 1
ATOM 742 O O . GLN A 1 96 ? 2.291 6.601 -15.308 1.00 91.88 96 GLN A O 1
ATOM 747 N N . ILE A 1 97 ? 1.975 6.930 -13.116 1.00 91.75 97 ILE A N 1
ATOM 748 C CA . ILE A 1 97 ? 2.338 8.349 -13.163 1.00 91.75 97 ILE A CA 1
ATOM 749 C C . ILE A 1 97 ? 3.834 8.478 -13.494 1.00 91.75 97 ILE A C 1
ATOM 751 O O . ILE A 1 97 ? 4.653 7.646 -13.110 1.00 91.75 97 ILE A O 1
ATOM 755 N N . SER A 1 98 ? 4.210 9.545 -14.205 1.00 90.75 98 SER A N 1
ATOM 756 C CA . SER A 1 98 ? 5.618 9.834 -14.487 1.00 90.75 98 SER A CA 1
ATOM 757 C C . SER A 1 98 ? 6.439 9.959 -13.198 1.00 90.75 98 SER A C 1
ATOM 759 O O . SER A 1 98 ? 5.939 10.415 -12.167 1.00 90.75 98 SER A O 1
ATOM 761 N N . TYR A 1 99 ? 7.733 9.633 -13.262 1.00 87.75 99 TYR A N 1
ATOM 762 C CA . TYR A 1 99 ? 8.631 9.752 -12.107 1.00 87.75 99 TYR A CA 1
ATOM 763 C C . TYR A 1 99 ? 8.571 11.147 -11.469 1.00 87.75 99 TYR A C 1
ATOM 765 O O . TYR A 1 99 ? 8.403 11.271 -10.258 1.00 87.75 99 TYR A O 1
ATOM 773 N N . THR A 1 100 ? 8.597 12.209 -12.281 1.00 91.81 100 THR A N 1
ATOM 774 C CA . THR A 1 100 ? 8.442 13.597 -11.814 1.00 91.81 100 THR A CA 1
ATOM 775 C C . THR A 1 100 ? 7.105 13.831 -11.101 1.00 91.81 100 THR A C 1
ATOM 777 O O . THR A 1 100 ? 7.064 14.515 -10.076 1.00 91.81 100 THR A O 1
ATOM 780 N N . GLY A 1 101 ? 6.012 13.246 -11.600 1.00 92.56 101 GLY A N 1
ATOM 781 C CA . GLY A 1 101 ? 4.692 13.326 -10.971 1.00 92.56 101 GLY A CA 1
ATOM 782 C C . GLY A 1 101 ? 4.634 12.622 -9.612 1.00 92.56 101 GLY A C 1
ATOM 783 O O . GLY A 1 101 ? 4.040 13.143 -8.668 1.00 92.56 101 GLY A O 1
ATOM 784 N N . ILE A 1 102 ? 5.312 11.483 -9.470 1.00 91.25 102 ILE A N 1
ATOM 785 C CA . ILE A 1 102 ? 5.407 10.765 -8.192 1.00 91.25 102 ILE A CA 1
ATOM 786 C C . ILE A 1 102 ? 6.193 11.601 -7.173 1.00 91.25 102 ILE A C 1
ATOM 788 O O . ILE A 1 102 ? 5.700 11.836 -6.069 1.00 91.25 102 ILE A O 1
ATOM 792 N N . TYR A 1 103 ? 7.370 12.124 -7.541 1.00 93.44 103 TYR A N 1
ATOM 793 C CA . TYR A 1 103 ? 8.185 12.941 -6.630 1.00 93.44 103 TYR A CA 1
ATOM 794 C C . TYR A 1 103 ? 7.463 14.210 -6.165 1.00 93.44 103 TYR A C 1
ATOM 796 O O . TYR A 1 103 ? 7.484 14.531 -4.976 1.00 93.44 103 TYR A O 1
ATOM 804 N N . THR A 1 104 ? 6.794 14.917 -7.079 1.00 94.56 104 THR A N 1
ATOM 805 C CA . THR A 1 104 ? 6.018 16.123 -6.741 1.00 94.56 104 THR A CA 1
ATOM 806 C C . THR A 1 104 ? 4.819 15.801 -5.849 1.00 94.56 104 THR A C 1
ATOM 808 O O . THR A 1 104 ? 4.588 16.511 -4.870 1.00 94.56 104 THR A O 1
ATOM 811 N N . SER A 1 105 ? 4.118 14.691 -6.103 1.00 92.12 105 SER A N 1
ATOM 812 C CA . SER A 1 105 ? 3.023 14.215 -5.245 1.00 92.12 105 SER A CA 1
ATOM 813 C C . SER A 1 105 ? 3.515 13.872 -3.837 1.00 92.12 105 SER A C 1
ATOM 815 O O . SER A 1 105 ? 2.914 14.294 -2.850 1.00 92.12 105 SER A O 1
ATOM 817 N N . CYS A 1 106 ? 4.644 13.167 -3.716 1.00 93.88 106 CYS A N 1
ATOM 818 C CA . CYS A 1 106 ? 5.255 12.853 -2.424 1.00 93.88 106 CYS A CA 1
ATOM 819 C C . CYS A 1 106 ? 5.705 14.113 -1.670 1.00 93.88 106 CYS A C 1
ATOM 821 O O . CYS A 1 106 ? 5.462 14.219 -0.467 1.00 93.88 106 CYS A O 1
ATOM 823 N N . ALA A 1 107 ? 6.314 15.082 -2.360 1.00 95.88 107 ALA A N 1
ATOM 824 C CA . ALA A 1 107 ? 6.714 16.355 -1.760 1.00 95.88 107 ALA A CA 1
ATOM 825 C C . ALA A 1 107 ? 5.499 17.142 -1.242 1.00 95.88 107 ALA A C 1
ATOM 827 O O . ALA A 1 107 ? 5.522 17.662 -0.124 1.00 95.88 107 ALA A O 1
ATOM 828 N N . TRP A 1 108 ? 4.410 17.172 -2.014 1.00 96.75 108 TR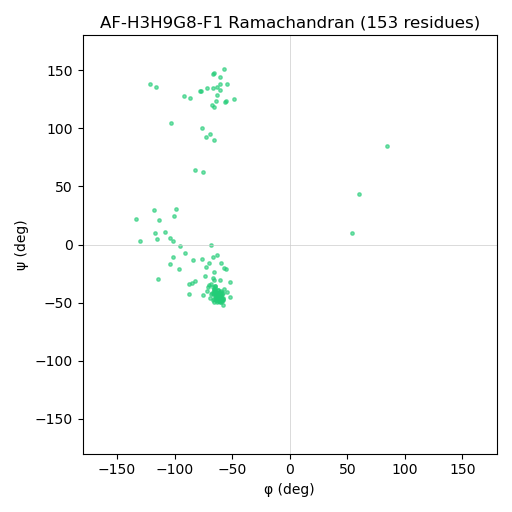P A N 1
ATOM 829 C CA . TRP A 1 108 ? 3.167 17.823 -1.610 1.00 96.75 108 TRP A CA 1
ATOM 830 C C . TRP A 1 108 ? 2.501 17.133 -0.413 1.00 96.75 108 TRP A C 1
ATOM 832 O O . TRP A 1 108 ? 2.052 17.803 0.521 1.00 96.75 108 TRP A O 1
ATOM 842 N N . LEU A 1 109 ? 2.479 15.797 -0.396 1.00 95.44 109 LEU A N 1
ATOM 843 C CA . LEU A 1 109 ? 1.991 15.019 0.745 1.00 95.44 109 LEU A CA 1
ATOM 844 C C . LEU A 1 109 ? 2.818 15.306 2.004 1.00 95.44 109 LEU A C 1
ATOM 846 O O . LEU A 1 109 ? 2.241 15.558 3.060 1.00 95.44 109 LEU A O 1
ATOM 850 N N . ALA A 1 110 ? 4.149 15.342 1.898 1.00 95.75 110 ALA A N 1
ATOM 851 C CA . ALA A 1 110 ? 5.024 15.671 3.022 1.00 95.75 110 ALA A CA 1
ATOM 852 C C . ALA A 1 110 ? 4.761 17.088 3.559 1.00 95.75 110 ALA A C 1
ATOM 854 O O . ALA A 1 110 ? 4.603 17.270 4.769 1.00 95.75 110 ALA A O 1
ATOM 855 N N . ALA A 1 111 ? 4.635 18.079 2.671 1.00 97.06 111 ALA A N 1
ATOM 856 C CA . ALA A 1 111 ? 4.305 19.450 3.055 1.00 97.06 111 ALA A CA 1
ATOM 857 C C . ALA A 1 111 ? 2.933 19.537 3.748 1.00 97.06 111 ALA A C 1
ATOM 859 O O . ALA A 1 111 ? 2.800 20.181 4.790 1.00 97.06 111 ALA A O 1
ATOM 860 N N . SER A 1 112 ? 1.933 18.827 3.217 1.00 95.38 112 SER A N 1
ATOM 861 C CA . SER A 1 112 ? 0.580 18.760 3.784 1.00 95.38 112 SER A CA 1
ATOM 862 C C . SER A 1 112 ? 0.576 18.144 5.183 1.00 95.38 112 SER A C 1
ATOM 864 O O . SER A 1 112 ? -0.095 18.648 6.082 1.00 95.38 112 SER A O 1
ATOM 866 N N . VAL A 1 113 ? 1.357 17.081 5.393 1.00 95.38 113 VAL A N 1
ATOM 867 C CA . VAL A 1 113 ? 1.506 16.421 6.696 1.00 95.38 113 VAL A CA 1
ATOM 868 C C . VAL A 1 113 ? 2.149 17.360 7.717 1.00 95.38 113 VAL A C 1
ATOM 870 O O . VAL A 1 113 ? 1.634 17.492 8.829 1.00 95.38 113 VAL A O 1
ATOM 873 N N . ILE A 1 114 ? 3.230 18.054 7.347 1.00 96.25 114 ILE A N 1
ATOM 874 C CA . ILE A 1 114 ? 3.894 19.032 8.225 1.00 96.25 114 ILE A CA 1
ATOM 875 C C . ILE A 1 114 ? 2.916 20.144 8.609 1.00 96.25 114 ILE A C 1
ATOM 877 O O . ILE A 1 114 ? 2.743 20.434 9.794 1.00 96.25 114 ILE A O 1
ATOM 881 N N . PHE A 1 115 ? 2.225 20.720 7.624 1.00 95.62 115 PHE A N 1
ATOM 882 C CA . PHE A 1 115 ? 1.221 21.753 7.862 1.00 95.62 115 PHE A CA 1
ATOM 883 C C . PHE A 1 115 ? 0.112 21.264 8.803 1.00 95.62 115 PHE A C 1
ATOM 885 O O . PHE A 1 115 ? -0.215 21.947 9.778 1.00 95.62 115 PHE A O 1
ATOM 892 N N . TYR A 1 116 ? -0.422 20.063 8.560 1.00 92.56 116 TYR A N 1
ATOM 893 C CA . TYR A 1 116 ? -1.466 19.468 9.388 1.00 92.56 116 TYR A CA 1
ATOM 894 C C . TYR A 1 116 ? -1.013 19.274 10.837 1.00 92.56 116 TYR A C 1
ATOM 896 O O . TYR A 1 116 ? -1.752 19.631 11.752 1.00 92.56 116 TYR A O 1
ATOM 904 N N . PHE A 1 117 ? 0.200 18.768 11.077 1.00 91.06 117 PHE A N 1
ATOM 905 C CA . PHE A 1 117 ? 0.706 18.598 12.440 1.00 91.06 117 PHE A CA 1
ATOM 906 C C . PHE A 1 117 ? 0.975 19.936 13.140 1.00 91.06 117 PHE A C 1
ATOM 908 O O . PHE A 1 117 ? 0.595 20.098 14.302 1.00 91.06 117 PHE A O 1
ATOM 915 N N . CYS A 1 118 ? 1.568 20.913 12.447 1.00 92.38 118 CYS A N 1
ATOM 916 C CA . CYS A 1 118 ? 1.819 22.243 13.006 1.00 92.38 118 CYS A CA 1
ATOM 917 C C . CYS A 1 118 ? 0.516 22.966 13.381 1.00 92.38 118 CYS A C 1
ATOM 919 O O . CYS A 1 118 ? 0.407 23.518 14.480 1.00 92.38 118 CYS A O 1
ATOM 921 N N . TYR A 1 119 ? -0.484 22.945 12.498 1.00 90.56 119 TYR A N 1
ATOM 922 C CA . TYR A 1 119 ? -1.796 23.536 12.763 1.00 90.56 119 TYR A CA 1
ATOM 923 C C . TYR A 1 119 ? -2.571 22.738 13.824 1.00 90.56 119 TYR A C 1
ATOM 925 O O . TYR A 1 119 ? -3.095 23.297 14.794 1.00 90.56 119 TYR A O 1
ATOM 933 N N . GLY A 1 120 ? -2.577 21.412 13.685 1.00 86.94 120 GLY A N 1
ATOM 934 C CA . GLY A 1 120 ? -3.259 20.472 14.567 1.00 86.94 120 GLY A CA 1
ATOM 935 C C . GLY A 1 120 ? -2.766 20.534 16.009 1.00 86.94 120 GLY A C 1
ATOM 936 O O . GLY A 1 120 ? -3.573 20.372 16.921 1.00 86.94 120 GLY A O 1
ATOM 937 N N . TYR A 1 121 ? -1.494 20.863 16.259 1.00 83.75 121 TYR A N 1
ATOM 938 C CA . TYR A 1 121 ? -0.998 21.054 17.627 1.00 83.75 121 TYR A CA 1
ATOM 939 C C . TYR A 1 121 ? -1.793 22.123 18.398 1.00 83.75 121 TYR A C 1
ATOM 941 O O . TYR A 1 121 ? -2.087 21.953 19.582 1.00 83.75 121 TYR A O 1
ATOM 949 N N . LYS A 1 122 ? -2.192 23.210 17.724 1.00 80.38 122 LYS A N 1
ATOM 950 C CA . LYS A 1 122 ? -2.986 24.286 18.336 1.00 80.38 122 LYS A CA 1
ATOM 951 C C . LYS A 1 122 ? -4.494 24.034 18.263 1.00 80.38 122 LYS A C 1
ATOM 953 O O . LYS A 1 122 ? -5.199 24.427 19.189 1.00 80.38 122 LYS A O 1
ATOM 958 N N . HIS A 1 123 ? -4.976 23.393 17.198 1.00 81.19 123 HIS A N 1
ATOM 959 C CA . HIS A 1 123 ? -6.408 23.259 16.890 1.00 81.19 123 HIS A CA 1
ATOM 960 C C . HIS A 1 123 ? -6.988 21.845 17.088 1.00 81.19 123 HIS A C 1
ATOM 962 O O . HIS A 1 123 ? -8.111 21.572 16.672 1.00 81.19 123 HIS A O 1
ATOM 968 N N . SER A 1 124 ? -6.248 20.925 17.716 1.00 77.62 124 SER A N 1
ATOM 969 C CA . SER A 1 124 ? -6.737 19.565 17.958 1.00 77.62 124 SER A CA 1
ATOM 970 C C . SER A 1 124 ? -7.953 19.567 18.885 1.00 77.62 124 SER A C 1
ATOM 972 O O . SER A 1 124 ? -7.873 20.003 20.036 1.00 77.62 124 SER A O 1
ATOM 974 N N . ALA A 1 125 ? -9.057 18.981 18.413 1.00 68.62 125 ALA A N 1
ATOM 975 C CA . ALA A 1 125 ? -10.280 18.756 19.188 1.00 68.62 125 ALA A CA 1
ATOM 976 C C . ALA A 1 125 ? -10.034 17.961 20.487 1.00 68.62 125 ALA A C 1
ATOM 978 O O . ALA A 1 125 ? -10.804 18.055 21.443 1.00 68.62 125 ALA A O 1
ATOM 979 N N . GLY A 1 126 ? -8.924 17.217 20.565 1.00 66.06 126 GLY A N 1
ATOM 980 C CA . GLY A 1 126 ? -8.530 16.523 21.786 1.00 66.06 126 GLY A CA 1
ATOM 981 C C . GLY A 1 126 ? -8.157 17.462 22.942 1.00 66.06 126 GLY A C 1
ATOM 982 O O . GLY A 1 126 ? -8.257 17.079 24.103 1.00 66.06 126 GLY A O 1
ATOM 983 N N . ARG A 1 127 ? -7.755 18.708 22.682 1.00 64.44 127 ARG A N 1
ATOM 984 C CA . ARG A 1 127 ? -7.333 19.610 23.765 1.00 64.44 127 ARG A CA 1
ATOM 985 C C . ARG A 1 127 ? -8.501 20.139 24.605 1.00 64.44 127 ARG A C 1
ATOM 987 O O . ARG A 1 127 ? -8.295 20.455 25.771 1.00 64.44 127 ARG A O 1
ATOM 994 N N . THR A 1 128 ? -9.698 20.227 24.027 1.00 64.12 128 THR A N 1
ATOM 995 C CA . THR A 1 128 ? -10.901 20.785 24.672 1.00 64.12 128 THR A CA 1
ATOM 996 C C . THR A 1 128 ? -11.998 19.742 24.899 1.00 64.12 128 THR A C 1
ATOM 998 O O . THR A 1 128 ? -12.740 19.850 25.870 1.00 64.12 128 THR A O 1
ATOM 1001 N N . GLY A 1 129 ? -12.092 18.709 24.051 1.00 65.06 129 GLY A N 1
ATOM 1002 C CA . GLY A 1 129 ? -13.177 17.725 24.100 1.00 65.06 129 GLY A CA 1
ATOM 1003 C C . GLY A 1 129 ? -12.998 16.598 25.122 1.00 65.06 129 GLY A C 1
ATOM 1004 O O . GLY A 1 129 ? -13.986 16.114 25.665 1.00 65.06 129 GLY A O 1
ATOM 1005 N N . TRP A 1 130 ? -11.763 16.175 25.428 1.00 65.69 130 TRP A N 1
ATOM 1006 C CA . TRP A 1 130 ? -11.542 15.025 26.324 1.00 65.69 130 TRP A CA 1
ATOM 1007 C C . TRP A 1 130 ? -11.891 15.320 27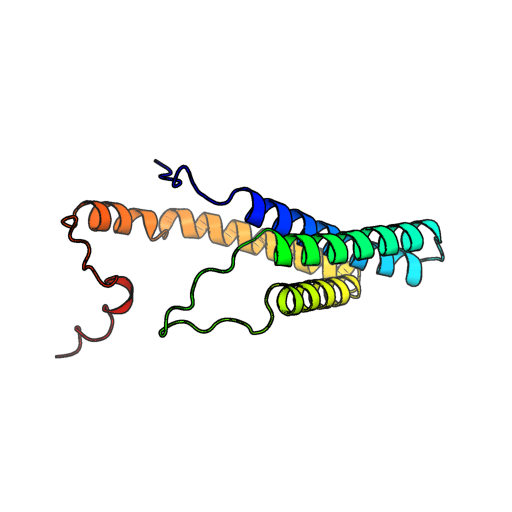.786 1.00 65.69 130 TRP A C 1
ATOM 1009 O O . TRP A 1 130 ? -12.433 14.443 28.452 1.00 65.69 130 TRP A O 1
ATOM 1019 N N . SER A 1 131 ? -11.629 16.531 28.286 1.00 64.75 131 SER A N 1
ATOM 1020 C CA . SER A 1 131 ? -12.027 16.931 29.644 1.00 64.75 131 SER A CA 1
ATOM 1021 C C . SER A 1 131 ? -13.548 16.997 29.786 1.00 64.75 131 SER A C 1
ATOM 1023 O O . SER A 1 131 ? -14.088 16.497 30.769 1.00 64.75 131 SER A O 1
ATOM 1025 N N . ALA A 1 132 ? -14.239 17.531 28.775 1.00 68.12 132 ALA A N 1
ATOM 1026 C CA . ALA A 1 132 ? -15.697 17.576 28.730 1.00 68.12 132 ALA A CA 1
ATOM 1027 C C . ALA A 1 132 ? -16.306 16.164 28.672 1.00 68.12 132 ALA A C 1
ATOM 1029 O O . ALA A 1 132 ? -17.169 15.833 29.481 1.00 68.12 132 ALA A O 1
ATOM 1030 N N . LEU A 1 133 ? -15.800 15.287 27.798 1.00 64.38 133 LEU A N 1
ATOM 1031 C CA . LEU A 1 133 ? -16.278 13.904 27.673 1.00 64.38 133 LEU A CA 1
ATOM 1032 C C . LEU A 1 133 ? -16.004 13.080 28.949 1.00 64.38 133 LEU A C 1
ATOM 1034 O O . LEU A 1 133 ? -16.838 12.275 29.348 1.00 64.38 133 LEU A O 1
ATOM 1038 N N . MET A 1 134 ? -14.876 13.308 29.634 1.00 67.62 134 MET A N 1
ATOM 1039 C CA . MET A 1 134 ? -14.577 12.663 30.924 1.00 67.62 134 MET A CA 1
ATOM 1040 C C . MET A 1 134 ? -15.416 13.195 32.095 1.00 67.62 134 MET A C 1
ATOM 1042 O O . MET A 1 134 ? -15.510 12.510 33.111 1.00 67.62 134 MET A O 1
ATOM 1046 N N . SER A 1 135 ? -16.012 14.385 31.965 1.00 69.38 135 SER A N 1
ATOM 1047 C CA . SER A 1 135 ? -16.910 14.961 32.974 1.00 69.38 135 SER A CA 1
ATOM 1048 C C . SER A 1 135 ? -18.359 14.471 32.868 1.00 69.38 135 SER A C 1
ATOM 1050 O O . SER A 1 135 ? -19.133 14.664 33.803 1.00 69.38 135 SER A O 1
ATOM 1052 N N . LEU A 1 136 ? -18.734 13.814 31.762 1.00 68.69 136 LEU A N 1
ATOM 1053 C CA . LEU A 1 136 ? -20.090 13.297 31.576 1.00 68.69 136 LEU A CA 1
ATOM 1054 C C . LEU A 1 136 ? -20.350 12.070 32.476 1.00 68.69 136 LEU A C 1
ATOM 1056 O O . LEU A 1 136 ? -19.514 11.159 32.523 1.00 68.69 136 LEU A O 1
ATOM 1060 N N . PRO A 1 137 ? -21.511 12.005 33.165 1.00 63.81 137 PRO A N 1
ATOM 1061 C CA . PRO A 1 137 ? -21.938 10.815 33.891 1.00 63.81 137 PRO A CA 1
ATOM 1062 C C . PRO A 1 137 ? -21.941 9.600 32.964 1.00 63.81 137 PRO A C 1
ATOM 1064 O O . PRO A 1 137 ? -22.358 9.683 31.808 1.00 63.81 137 PRO A O 1
ATOM 1067 N N . ARG A 1 138 ? -21.458 8.460 33.467 1.00 64.88 138 ARG A N 1
ATOM 1068 C CA . ARG A 1 138 ? -21.375 7.201 32.717 1.00 64.88 138 ARG A CA 1
ATOM 1069 C C . ARG A 1 138 ? -22.760 6.562 32.599 1.00 64.88 138 ARG A C 1
ATOM 1071 O O . ARG A 1 138 ? -22.962 5.462 33.103 1.00 64.88 138 ARG A O 1
ATOM 1078 N N . ASP A 1 139 ? -23.693 7.237 31.946 1.00 55.72 139 ASP A N 1
ATOM 1079 C CA . ASP A 1 139 ? -24.928 6.608 31.502 1.00 55.72 139 ASP A CA 1
ATOM 1080 C C . ASP A 1 139 ? -24.758 6.090 30.076 1.00 55.72 139 ASP A C 1
ATOM 1082 O O . ASP A 1 139 ? -24.300 6.780 29.164 1.00 55.72 139 ASP A O 1
ATOM 1086 N N . SER A 1 140 ? -25.085 4.812 29.909 1.00 56.12 140 SER A N 1
ATOM 1087 C CA . SER A 1 140 ? -24.879 4.028 28.684 1.00 56.12 140 SER A CA 1
ATOM 1088 C C . SER A 1 140 ? -25.767 4.453 27.503 1.00 56.12 140 SER A C 1
ATOM 1090 O O . SER A 1 140 ? -25.652 3.892 26.416 1.00 56.12 140 SER A O 1
ATOM 1092 N N . THR A 1 141 ? -26.617 5.464 27.695 1.00 54.19 141 THR A N 1
ATOM 1093 C CA . THR A 1 141 ? -27.630 5.947 26.745 1.00 54.19 141 THR A CA 1
ATOM 1094 C C . THR A 1 141 ? -27.230 7.214 25.982 1.00 54.19 141 THR A C 1
ATOM 1096 O O . THR A 1 141 ? -28.015 7.715 25.177 1.00 54.19 141 THR A O 1
ATOM 1099 N N . LEU A 1 142 ? -26.015 7.743 26.177 1.00 53.50 142 LEU A N 1
ATOM 1100 C CA . LEU A 1 142 ? -25.561 8.958 25.493 1.00 53.50 142 LEU A CA 1
ATOM 1101 C C . LEU A 1 142 ? -25.333 8.725 23.989 1.00 53.50 142 LEU A C 1
ATOM 1103 O O . LEU A 1 142 ? -24.251 8.334 23.543 1.00 53.50 142 LEU A O 1
ATOM 1107 N N . ARG A 1 143 ? -26.358 9.044 23.189 1.00 54.78 143 ARG A N 1
ATOM 1108 C CA . ARG A 1 143 ? -26.223 9.338 21.757 1.00 54.78 143 ARG A CA 1
ATOM 1109 C C . ARG A 1 143 ? -25.201 10.470 21.622 1.00 54.78 143 ARG A C 1
ATOM 1111 O O . ARG A 1 143 ? -25.325 11.498 22.283 1.00 54.78 143 ARG A O 1
ATOM 1118 N N . SER A 1 144 ? -24.143 10.247 20.845 1.00 51.72 144 SER A N 1
ATOM 1119 C CA . SER A 1 144 ? -22.970 11.125 20.841 1.00 51.72 144 SER A CA 1
ATOM 1120 C C . SER A 1 144 ? -23.358 12.585 20.536 1.00 51.72 144 SER A C 1
ATOM 1122 O O . SER A 1 144 ? -23.905 12.846 19.463 1.00 51.72 144 SER A O 1
ATOM 1124 N N . PRO A 1 145 ? -23.042 13.556 21.416 1.00 50.84 145 PRO A N 1
ATOM 1125 C CA . PRO A 1 145 ? -23.433 14.957 21.225 1.00 50.84 145 PRO A CA 1
ATOM 1126 C C . PRO A 1 145 ? -22.734 15.627 20.031 1.00 50.84 145 PRO A C 1
ATOM 1128 O O . PRO A 1 145 ? -23.156 16.689 19.588 1.00 50.84 145 PRO A O 1
ATOM 1131 N N . MET A 1 146 ? -21.717 14.983 19.443 1.00 49.12 146 MET A N 1
ATOM 1132 C CA . MET A 1 146 ? -20.952 15.510 18.304 1.00 49.12 146 MET A CA 1
ATOM 1133 C C . MET A 1 146 ? -21.777 15.718 17.017 1.00 49.12 146 MET A C 1
ATOM 1135 O O . MET A 1 146 ? -21.271 16.329 16.082 1.00 49.12 146 MET A O 1
ATOM 1139 N N . ILE A 1 147 ? -23.029 15.244 16.958 1.00 47.53 147 ILE A N 1
ATOM 1140 C CA . ILE A 1 147 ? -23.941 15.444 15.813 1.00 47.53 147 ILE A CA 1
ATOM 1141 C C . ILE A 1 147 ? -24.978 16.564 16.065 1.00 47.53 147 ILE A C 1
ATOM 1143 O O . ILE A 1 147 ? -25.640 17.002 15.127 1.00 47.53 147 ILE A O 1
ATOM 1147 N N . SER A 1 148 ? -25.118 17.083 17.294 1.00 45.47 148 SER A N 1
ATOM 1148 C CA . SER A 1 148 ? -26.272 17.926 17.668 1.00 45.47 148 SER A CA 1
ATOM 1149 C C . SER A 1 148 ? -26.006 19.436 17.768 1.00 45.47 148 SER A C 1
ATOM 1151 O O . SER A 1 148 ? -26.910 20.177 18.145 1.00 45.47 148 SER A O 1
ATOM 1153 N N . ASP A 1 149 ? -24.816 19.929 17.419 1.00 48.25 149 ASP A N 1
ATOM 1154 C CA . ASP A 1 149 ? -24.425 21.322 17.720 1.00 48.25 149 ASP A CA 1
ATOM 1155 C C . ASP A 1 149 ? -24.588 22.312 16.546 1.00 48.25 149 ASP A C 1
ATOM 1157 O O . ASP A 1 149 ? -23.835 23.270 16.393 1.00 48.25 149 ASP A O 1
ATOM 1161 N N . LYS A 1 150 ? -25.560 22.076 15.650 1.00 48.16 150 LYS A N 1
ATOM 1162 C CA . LYS A 1 150 ? -25.903 23.046 14.584 1.00 48.16 150 LYS A CA 1
ATOM 1163 C C . LYS A 1 150 ? -27.386 23.395 14.450 1.00 48.16 150 LYS A C 1
ATOM 1165 O O . LYS A 1 150 ? -27.730 24.175 13.571 1.00 48.16 150 LYS A O 1
ATOM 1170 N N . LYS A 1 151 ? -28.267 22.870 15.309 1.00 46.69 151 LYS A N 1
ATOM 1171 C CA . LYS A 1 151 ? -29.718 23.150 15.245 1.00 46.69 151 LYS A CA 1
ATOM 1172 C C . LYS A 1 151 ? -30.297 23.899 16.450 1.00 46.69 151 LYS A C 1
ATOM 1174 O O . LYS A 1 151 ? -31.504 24.071 16.506 1.00 46.69 151 LYS A O 1
ATOM 1179 N N . GLN A 1 152 ? -29.480 24.333 17.409 1.00 45.28 152 GLN A N 1
ATOM 1180 C CA . GLN A 1 152 ? -29.970 24.950 18.657 1.00 45.28 152 GLN A CA 1
ATOM 1181 C C . GLN A 1 152 ? -29.544 26.418 18.839 1.00 45.28 152 GLN A C 1
ATOM 1183 O O . GLN A 1 152 ? -29.739 26.976 19.907 1.00 45.28 152 GLN A O 1
ATOM 1188 N N . LEU A 1 153 ? -28.974 27.055 17.809 1.00 48.50 153 LEU A N 1
ATOM 1189 C CA . LEU A 1 153 ? -28.510 28.452 17.856 1.00 48.50 153 LEU A CA 1
ATOM 1190 C C . LEU A 1 153 ? -29.312 29.400 16.940 1.00 48.50 153 LEU A C 1
ATOM 1192 O O . LEU A 1 153 ? -28.798 30.445 16.551 1.00 48.50 153 LEU A O 1
ATOM 1196 N N . GLN A 1 154 ? -30.544 29.045 16.555 1.00 39.22 154 GLN A N 1
ATOM 1197 C CA . GLN A 1 154 ? -31.395 29.896 15.702 1.00 39.22 154 GLN A CA 1
ATOM 1198 C C . GLN A 1 154 ? -32.852 30.053 16.172 1.00 39.22 154 GLN A C 1
ATOM 1200 O O . GLN A 1 154 ? -33.688 30.449 15.366 1.00 39.22 154 GLN A O 1
ATOM 1205 N N . GLU A 1 155 ? -33.158 29.825 17.449 1.00 36.94 155 GLU A N 1
ATOM 1206 C CA . GLU A 1 155 ? -34.433 30.273 18.040 1.00 36.94 155 GLU A CA 1
ATOM 1207 C C . GLU A 1 155 ? -34.193 31.089 19.307 1.00 36.94 155 GLU A C 1
ATOM 1209 O O . GLU A 1 155 ? -33.273 30.719 20.074 1.00 36.94 155 GLU A O 1
#

Radius of gyration: 21.81 Å; Cα contacts (8 Å, |Δi|>4): 76; chains: 1; bounding box: 48×47×54 Å